Protein AF-A0A925ZJ67-F1 (afdb_monomer)

pLDDT: mean 82.68, std 19.21, range [40.62, 98.25]

Foldseek 3Di:
DDDDDDQAWKKAFQQDDDPPGDPDGVVVVQADRVDIWGFPDWDDDPPDPWIWTFTQHPVRDTDTHTCVRIDTDDPPDDPPPDDDDDDDDD

Structure (mmCIF, N/CA/C/O backbone):
data_AF-A0A925ZJ67-F1
#
_entry.id   AF-A0A925ZJ67-F1
#
loop_
_atom_site.group_PDB
_atom_site.id
_atom_site.type_symbol
_atom_site.label_atom_id
_atom_site.label_alt_id
_atom_site.label_comp_id
_atom_site.label_asym_id
_atom_site.label_entity_id
_atom_site.label_seq_id
_atom_site.pdbx_PDB_ins_code
_atom_site.Cartn_x
_atom_site.Cartn_y
_atom_site.Cartn_z
_atom_site.occupancy
_atom_site.B_iso_or_equiv
_atom_site.auth_seq_id
_atom_site.auth_comp_id
_atom_site.auth_asym_id
_atom_site.auth_atom_id
_atom_site.pdbx_PDB_model_num
ATOM 1 N N . MET A 1 1 ? -10.438 -11.861 -18.586 1.00 52.09 1 MET A N 1
ATOM 2 C CA . MET A 1 1 ? -9.660 -12.124 -17.358 1.00 52.09 1 MET A CA 1
ATOM 3 C C . MET A 1 1 ? -10.484 -11.630 -16.182 1.00 52.09 1 MET A C 1
ATOM 5 O O . MET A 1 1 ? -10.760 -10.442 -16.124 1.00 52.09 1 MET A O 1
ATOM 9 N N . SER A 1 2 ? -10.971 -12.526 -15.325 1.00 48.59 2 SER A N 1
ATOM 10 C CA . SER A 1 2 ? -11.724 -12.154 -14.121 1.00 48.59 2 SER A CA 1
ATOM 11 C C . SER A 1 2 ? -10.788 -12.206 -12.917 1.00 48.59 2 SER A C 1
ATOM 13 O O . SER A 1 2 ? -10.269 -13.272 -12.594 1.00 48.59 2 SER A O 1
ATOM 15 N N . ILE A 1 3 ? -10.564 -11.065 -12.271 1.00 64.06 3 ILE A N 1
ATOM 16 C CA . ILE A 1 3 ? -9.889 -10.988 -10.974 1.00 64.06 3 ILE A CA 1
ATOM 17 C C . ILE A 1 3 ? -10.970 -11.079 -9.888 1.00 64.06 3 ILE A C 1
ATOM 19 O O . ILE A 1 3 ? -11.918 -10.297 -9.890 1.00 64.06 3 ILE A O 1
ATOM 23 N N . PHE A 1 4 ? -10.843 -12.050 -8.983 1.00 60.91 4 PHE A N 1
ATOM 24 C CA . PHE A 1 4 ? -11.657 -12.136 -7.770 1.00 60.91 4 PHE A CA 1
ATOM 25 C C . PHE A 1 4 ? -10.877 -11.492 -6.625 1.00 60.91 4 PHE A C 1
ATOM 27 O O . PHE A 1 4 ? -9.807 -11.976 -6.258 1.00 60.91 4 PHE A O 1
ATOM 34 N N . ILE A 1 5 ? -11.403 -10.404 -6.067 1.00 69.56 5 ILE A N 1
ATOM 35 C CA . ILE A 1 5 ? -10.839 -9.755 -4.881 1.00 69.56 5 ILE A CA 1
ATOM 36 C C . ILE A 1 5 ? -11.799 -10.024 -3.735 1.00 69.56 5 ILE A C 1
ATOM 38 O O . ILE A 1 5 ? -12.999 -9.787 -3.856 1.00 69.56 5 ILE A O 1
ATOM 42 N N . ASN A 1 6 ? -11.271 -10.534 -2.623 1.00 72.12 6 ASN A N 1
ATOM 43 C CA . ASN A 1 6 ? -12.052 -10.665 -1.404 1.00 72.12 6 ASN A CA 1
ATOM 44 C C . ASN A 1 6 ? -12.524 -9.258 -0.982 1.00 72.12 6 ASN A C 1
ATOM 46 O O . ASN A 1 6 ? -11.665 -8.416 -0.718 1.00 72.12 6 ASN A O 1
ATOM 50 N N . PRO A 1 7 ? -13.842 -8.997 -0.879 1.00 76.69 7 PRO A N 1
ATOM 51 C CA . PRO A 1 7 ? -14.367 -7.667 -0.555 1.00 76.69 7 PRO A CA 1
ATOM 52 C C . PRO A 1 7 ? -13.933 -7.165 0.828 1.00 76.69 7 PRO A C 1
ATOM 54 O O . PRO A 1 7 ? -14.090 -5.996 1.138 1.00 76.69 7 PRO A O 1
ATOM 57 N N . ASN A 1 8 ? -13.377 -8.037 1.671 1.00 82.94 8 ASN A N 1
ATOM 58 C CA . ASN A 1 8 ? -12.870 -7.682 2.990 1.00 82.94 8 ASN A CA 1
ATOM 59 C C . ASN A 1 8 ? -11.338 -7.616 3.049 1.00 82.94 8 ASN A C 1
ATOM 61 O O . ASN A 1 8 ? -10.777 -7.591 4.149 1.00 82.94 8 ASN A O 1
ATOM 65 N N . LEU A 1 9 ? -1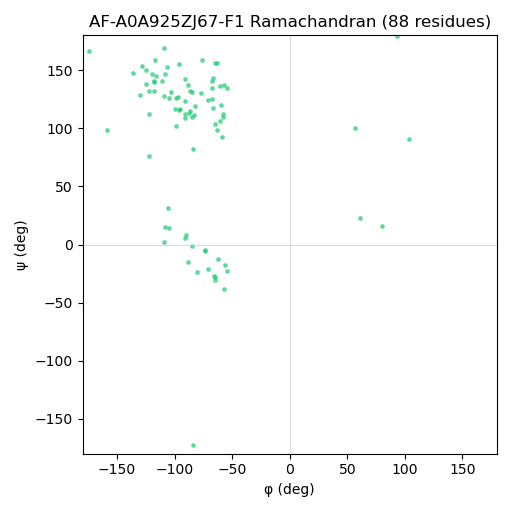0.641 -7.597 1.909 1.00 89.44 9 LEU A N 1
ATOM 66 C CA . LEU A 1 9 ? -9.184 -7.521 1.883 1.00 89.44 9 LEU A CA 1
ATOM 67 C C . LEU A 1 9 ? -8.707 -6.167 2.419 1.00 89.44 9 LEU A C 1
ATOM 69 O O . LEU A 1 9 ? -8.995 -5.116 1.854 1.00 89.44 9 LEU A O 1
ATOM 73 N N . HIS A 1 10 ? -7.960 -6.211 3.519 1.00 93.56 10 HIS A N 1
ATOM 74 C CA . HIS A 1 10 ? -7.297 -5.050 4.099 1.00 93.56 10 HIS A CA 1
ATOM 75 C C . HIS A 1 10 ? -5.789 -5.281 4.129 1.00 93.56 10 HIS A C 1
ATOM 77 O O . HIS A 1 10 ? -5.315 -6.403 4.335 1.00 93.56 10 HIS A O 1
ATOM 83 N N . VAL A 1 11 ? -5.034 -4.204 3.957 1.00 95.75 11 VAL A N 1
ATOM 84 C CA . VAL A 1 11 ? -3.572 -4.212 4.006 1.00 95.75 11 VAL A CA 1
ATOM 85 C C . VAL A 1 11 ? -3.052 -3.146 4.958 1.00 95.75 11 VAL A C 1
ATOM 87 O O . VAL A 1 11 ? -3.701 -2.129 5.182 1.00 95.75 11 VAL A O 1
ATOM 90 N N . ARG A 1 12 ? -1.860 -3.358 5.508 1.00 97.31 12 ARG A N 1
ATOM 91 C CA . ARG A 1 12 ? -1.075 -2.324 6.191 1.00 97.31 12 ARG A CA 1
ATOM 92 C C . ARG A 1 12 ? 0.100 -1.909 5.316 1.00 97.31 12 ARG A C 1
ATOM 94 O O . ARG A 1 12 ? 0.593 -2.714 4.518 1.00 97.31 12 ARG A O 1
ATOM 101 N N . ILE A 1 13 ? 0.553 -0.671 5.487 1.00 98.00 13 ILE A N 1
ATOM 102 C CA . ILE A 1 13 ? 1.725 -0.158 4.779 1.00 98.00 13 ILE A CA 1
ATOM 103 C C . ILE A 1 13 ? 2.998 -0.604 5.496 1.00 98.00 13 ILE A C 1
ATOM 105 O O . ILE A 1 13 ? 3.262 -0.246 6.641 1.00 98.00 13 ILE A O 1
ATOM 109 N N . GLU A 1 14 ? 3.812 -1.361 4.776 1.00 97.31 14 GLU A N 1
ATOM 110 C CA . GLU A 1 14 ? 5.184 -1.707 5.115 1.00 97.31 14 GLU A CA 1
ATOM 111 C C . GLU A 1 14 ? 6.063 -1.218 3.963 1.00 97.31 14 GLU A C 1
ATOM 113 O O . GLU A 1 14 ? 6.446 -1.975 3.070 1.00 97.31 14 GLU A O 1
ATOM 118 N N . GLU A 1 15 ? 6.286 0.099 3.933 1.00 97.50 15 GLU A N 1
ATOM 119 C CA . GLU A 1 15 ? 7.014 0.756 2.852 1.00 97.50 15 GLU A CA 1
ATOM 120 C C . GLU A 1 15 ? 8.419 0.160 2.708 1.00 97.50 15 GLU A C 1
ATOM 122 O O . GLU A 1 15 ? 9.274 0.327 3.579 1.00 97.50 15 GLU A O 1
ATOM 127 N N . MET A 1 16 ? 8.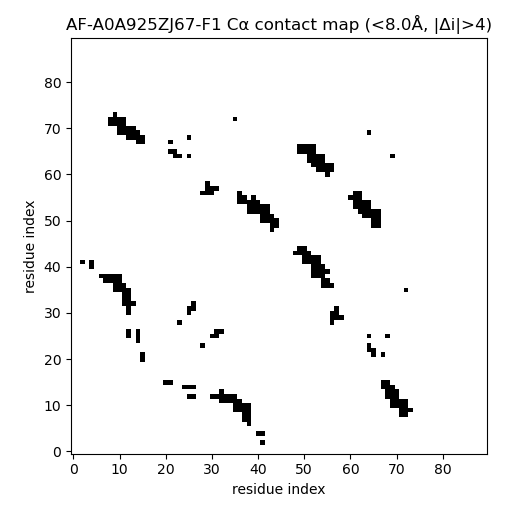645 -0.536 1.592 1.00 96.81 16 MET A N 1
ATOM 128 C CA . MET A 1 16 ? 9.978 -0.947 1.173 1.00 96.81 16 MET A CA 1
ATOM 129 C C . MET A 1 16 ? 10.898 0.271 1.026 1.00 96.81 16 MET A C 1
ATOM 131 O O . MET A 1 16 ? 10.503 1.286 0.457 1.00 96.81 16 MET A O 1
ATOM 135 N N . SER A 1 17 ? 12.129 0.139 1.513 1.00 94.00 17 SER A N 1
ATOM 136 C CA . SER A 1 17 ? 13.174 1.160 1.447 1.00 94.00 17 SER A CA 1
ATOM 137 C C . SER A 1 17 ? 14.289 0.777 0.462 1.00 94.00 17 SER A C 1
ATOM 139 O O . SER A 1 17 ? 14.363 -0.360 -0.009 1.00 94.00 17 SER A O 1
ATOM 141 N N . GLY A 1 18 ? 15.169 1.737 0.159 1.00 94.44 18 GLY A N 1
ATOM 142 C CA . GLY A 1 18 ? 16.322 1.557 -0.730 1.00 94.44 18 GLY A CA 1
ATOM 143 C C . GLY A 1 18 ? 16.050 1.924 -2.192 1.00 94.44 18 GLY A C 1
ATOM 144 O O . GLY A 1 18 ? 14.951 2.335 -2.554 1.00 94.44 18 GLY A O 1
ATOM 145 N N . GLU A 1 19 ? 17.069 1.783 -3.041 1.00 93.69 19 GLU A N 1
ATOM 146 C CA . GLU A 1 19 ? 17.021 2.197 -4.456 1.00 93.69 19 GLU A CA 1
ATOM 147 C C . GLU A 1 19 ? 16.029 1.385 -5.300 1.00 93.69 19 GLU A C 1
ATOM 149 O O . GLU A 1 19 ? 15.490 1.887 -6.280 1.00 93.69 19 GLU A O 1
ATOM 154 N N . SER A 1 20 ? 15.752 0.141 -4.903 1.00 92.50 20 SER A N 1
ATOM 155 C CA . SER A 1 20 ? 14.822 -0.757 -5.598 1.00 92.50 20 SER A CA 1
ATOM 156 C C . SER A 1 20 ? 13.377 -0.663 -5.094 1.00 92.50 20 SER A C 1
ATOM 158 O O . 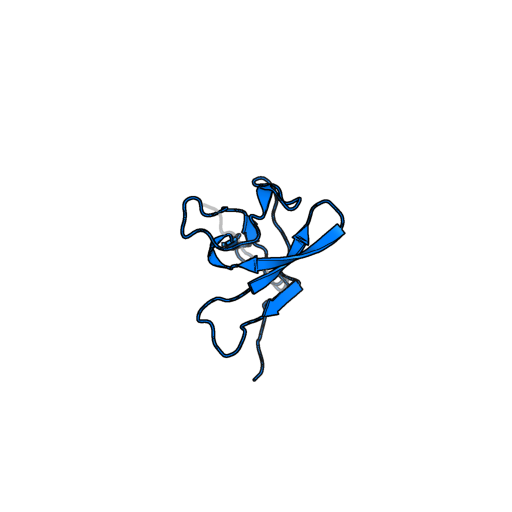SER A 1 20 ? 12.531 -1.470 -5.507 1.00 92.50 20 SER A O 1
ATOM 160 N N . ALA A 1 21 ? 13.095 0.27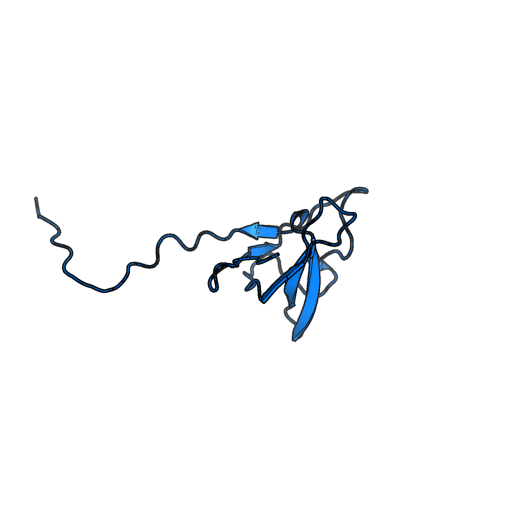4 -4.180 1.00 95.31 21 ALA A N 1
ATOM 161 C CA . ALA A 1 21 ? 11.747 0.538 -3.702 1.00 95.31 21 ALA A CA 1
ATOM 162 C C . ALA A 1 21 ? 10.900 1.135 -4.841 1.00 95.31 21 ALA A C 1
ATOM 164 O O . ALA A 1 21 ? 11.302 2.146 -5.429 1.00 95.31 21 ALA A O 1
ATOM 165 N N . PRO A 1 22 ? 9.740 0.534 -5.167 1.00 94.19 22 PRO A N 1
ATOM 166 C CA . PRO A 1 22 ? 8.873 1.082 -6.197 1.00 94.19 22 PRO A CA 1
ATOM 167 C C . PRO A 1 22 ? 8.356 2.470 -5.794 1.00 94.19 22 PRO A C 1
ATOM 169 O O . PRO A 1 22 ? 8.330 2.847 -4.623 1.00 94.19 22 PRO A O 1
ATOM 172 N N . ARG A 1 23 ? 7.985 3.272 -6.793 1.00 93.94 23 ARG A N 1
ATOM 173 C CA . ARG A 1 23 ? 7.341 4.572 -6.584 1.00 93.94 23 ARG A CA 1
ATOM 174 C C . ARG A 1 23 ? 5.869 4.468 -6.983 1.00 93.94 23 ARG A C 1
ATOM 176 O O . ARG A 1 23 ? 5.565 3.740 -7.927 1.00 93.94 23 ARG A O 1
ATOM 183 N N . PRO A 1 24 ? 4.969 5.205 -6.313 1.00 95.06 24 PRO A N 1
ATOM 184 C CA . PRO A 1 24 ? 5.214 6.181 -5.239 1.00 95.06 24 PRO A CA 1
ATOM 185 C C . PRO A 1 24 ? 5.529 5.540 -3.873 1.00 95.06 24 PRO A C 1
ATOM 187 O O . PRO A 1 24 ? 5.163 4.396 -3.630 1.00 95.06 24 PRO A O 1
ATOM 190 N N . LEU A 1 25 ? 6.182 6.301 -2.979 1.00 97.44 25 LEU A N 1
ATOM 191 C CA . LEU A 1 25 ? 6.412 5.898 -1.582 1.00 97.44 25 LEU A CA 1
ATOM 192 C C . LEU A 1 25 ? 5.166 6.228 -0.741 1.00 97.44 25 LEU A C 1
ATOM 194 O O . LEU A 1 25 ? 4.883 7.415 -0.547 1.00 97.44 25 LEU A O 1
ATOM 198 N N . PRO A 1 26 ? 4.408 5.231 -0.243 1.00 97.62 26 PRO A N 1
ATOM 199 C CA . PRO A 1 26 ? 3.115 5.476 0.395 1.00 97.62 26 PRO A CA 1
ATOM 200 C C . PRO A 1 26 ? 3.170 6.443 1.585 1.00 97.62 26 PRO A C 1
ATOM 202 O O . PRO A 1 26 ? 2.286 7.283 1.741 1.00 97.62 26 PRO A O 1
ATOM 205 N N . LEU A 1 27 ? 4.212 6.382 2.415 1.00 97.56 27 LEU A N 1
ATOM 206 C CA . LEU A 1 27 ? 4.320 7.206 3.626 1.00 97.56 27 LEU A CA 1
ATOM 207 C C . LEU A 1 27 ? 4.575 8.679 3.314 1.00 97.56 27 LEU A C 1
ATOM 209 O O . LEU A 1 27 ? 4.282 9.550 4.128 1.00 97.56 27 LEU A O 1
ATOM 213 N N . GLN A 1 28 ? 5.086 8.969 2.120 1.00 96.62 28 GLN A N 1
ATOM 214 C CA . GLN A 1 28 ? 5.223 10.331 1.601 1.00 96.62 28 GLN A CA 1
ATOM 215 C C . GLN A 1 28 ? 3.959 10.781 0.849 1.00 96.62 28 GLN A C 1
ATOM 217 O O . GLN A 1 28 ? 3.748 11.974 0.641 1.00 96.62 28 GLN A O 1
ATOM 222 N N . SER A 1 29 ? 3.087 9.833 0.504 1.00 96.25 29 SER A N 1
ATOM 223 C CA . SER A 1 29 ? 1.854 10.015 -0.267 1.00 96.25 29 SER A CA 1
ATOM 224 C C . SER A 1 29 ? 0.593 9.917 0.597 1.00 96.25 29 SER A C 1
ATOM 226 O O . SER A 1 29 ? -0.448 9.467 0.132 1.00 96.25 29 SER A O 1
ATOM 228 N N . GLY A 1 30 ? 0.664 10.325 1.868 1.00 97.19 30 GLY A N 1
ATOM 229 C CA . GLY A 1 30 ? -0.515 10.442 2.736 1.00 97.19 30 GLY A CA 1
ATOM 230 C C . GLY A 1 30 ? -1.017 9.132 3.348 1.00 97.19 30 GLY A C 1
ATOM 231 O O . GLY A 1 30 ? -2.142 9.097 3.843 1.00 97.19 30 GLY A O 1
ATOM 232 N N . PHE A 1 31 ? -0.215 8.065 3.332 1.00 98.25 31 PHE A N 1
ATOM 233 C CA . PHE A 1 31 ? -0.499 6.849 4.092 1.00 98.25 31 PHE A CA 1
ATOM 234 C C . PHE A 1 31 ? 0.238 6.828 5.437 1.00 98.25 31 PHE A C 1
ATOM 236 O O . PHE A 1 31 ? 1.310 7.410 5.593 1.00 98.25 31 PHE A O 1
ATOM 243 N N . SER A 1 32 ? -0.315 6.083 6.390 1.00 97.62 32 SER A N 1
ATOM 244 C CA . SER A 1 32 ? 0.199 5.914 7.749 1.00 97.62 32 SER A CA 1
ATOM 245 C C . SER A 1 32 ? 0.560 4.449 8.020 1.00 97.62 32 SER A C 1
ATOM 247 O O . SER A 1 32 ? -0.177 3.540 7.635 1.00 97.62 32 SER A O 1
ATOM 249 N N . LYS A 1 33 ? 1.674 4.203 8.727 1.00 95.31 33 LYS A N 1
ATOM 250 C CA . LYS A 1 33 ? 2.107 2.843 9.124 1.00 95.31 33 LYS A CA 1
ATOM 251 C C . LYS A 1 33 ? 1.145 2.163 10.102 1.00 95.31 33 LYS A C 1
ATOM 253 O O . LYS A 1 33 ? 1.006 0.944 10.065 1.00 95.31 33 LYS A O 1
ATOM 258 N N . ASP A 1 34 ? 0.469 2.950 10.937 1.00 94.06 34 ASP A N 1
ATOM 259 C CA . ASP A 1 34 ? -0.352 2.450 12.049 1.00 94.06 34 ASP A CA 1
ATOM 260 C C . ASP A 1 34 ? -1.817 2.194 11.659 1.00 94.06 34 ASP A C 1
ATOM 262 O O . ASP A 1 34 ? -2.664 1.928 12.511 1.00 94.06 34 ASP A O 1
ATOM 266 N N . LYS A 1 35 ? -2.137 2.290 10.363 1.00 95.38 35 LYS A N 1
ATOM 267 C CA . LYS A 1 35 ? -3.485 2.101 9.825 1.00 95.38 35 LYS A CA 1
ATOM 268 C C . LYS A 1 35 ? -3.556 0.915 8.877 1.00 95.38 35 LYS A C 1
ATOM 270 O O . LYS A 1 35 ? -2.570 0.475 8.283 1.00 95.38 35 LYS A O 1
ATOM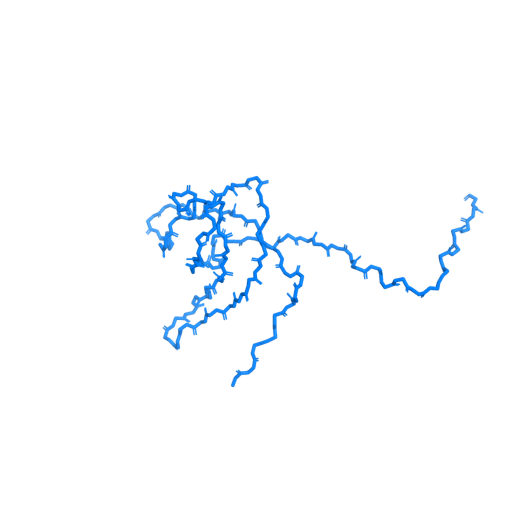 275 N N . THR A 1 36 ? -4.780 0.432 8.713 1.00 96.06 36 THR A N 1
ATOM 276 C CA . THR A 1 36 ? -5.133 -0.566 7.709 1.00 96.06 36 THR A CA 1
ATOM 277 C C . THR A 1 36 ? -6.001 0.075 6.641 1.00 96.06 36 THR A C 1
ATOM 279 O O . THR A 1 36 ? -6.903 0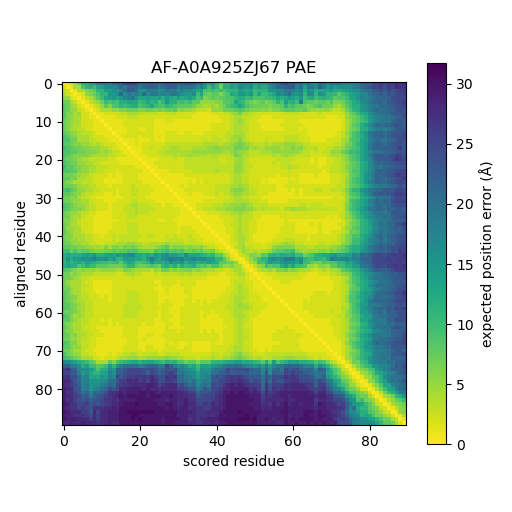.845 6.966 1.00 96.06 36 THR A O 1
ATOM 282 N N . TYR A 1 37 ? -5.772 -0.299 5.393 1.00 95.75 37 TYR A N 1
ATOM 283 C CA . TYR A 1 37 ? -6.435 0.247 4.222 1.00 95.75 37 TYR A CA 1
ATOM 284 C C . TYR A 1 37 ? -7.209 -0.856 3.515 1.00 95.75 37 TYR A C 1
ATOM 286 O O . TYR A 1 37 ? -6.687 -1.950 3.299 1.00 95.75 37 TYR A O 1
ATOM 294 N N . GLU A 1 38 ? -8.459 -0.566 3.175 1.00 93.94 38 GLU A N 1
ATOM 295 C CA . GLU A 1 38 ? -9.278 -1.422 2.324 1.00 93.94 38 GLU A CA 1
ATOM 296 C C . GLU A 1 38 ? -8.712 -1.431 0.899 1.00 93.94 38 GLU A C 1
ATOM 298 O O . GLU A 1 38 ? -8.364 -0.381 0.350 1.00 93.94 38 GLU A O 1
ATOM 303 N N . VAL A 1 39 ? -8.612 -2.619 0.304 1.00 94.12 39 VAL A N 1
ATOM 304 C CA . VAL A 1 39 ? -8.201 -2.771 -1.092 1.00 94.12 39 VAL A CA 1
ATOM 305 C C . VAL A 1 39 ? -9.424 -2.610 -1.985 1.00 94.12 39 VAL A C 1
ATOM 307 O O . VAL A 1 39 ? -10.276 -3.492 -2.042 1.00 94.12 39 VAL A O 1
ATOM 310 N N . LEU A 1 40 ? -9.482 -1.499 -2.718 1.00 92.94 40 LEU A N 1
ATOM 311 C CA . LEU A 1 40 ? -10.598 -1.174 -3.614 1.00 92.94 40 LEU A CA 1
ATOM 312 C C . LEU A 1 40 ? -10.499 -1.909 -4.956 1.00 92.94 40 LEU A C 1
ATOM 314 O O . LEU A 1 40 ? -11.491 -2.098 -5.654 1.00 92.94 40 LEU A O 1
ATOM 318 N N . GLY A 1 41 ? -9.286 -2.311 -5.333 1.00 91.00 41 GLY A N 1
ATOM 319 C CA . GLY A 1 41 ? -9.012 -2.987 -6.591 1.00 91.00 41 GLY A CA 1
ATOM 320 C C . GLY A 1 41 ? -7.563 -3.444 -6.696 1.00 91.00 41 GLY A C 1
ATOM 321 O O . 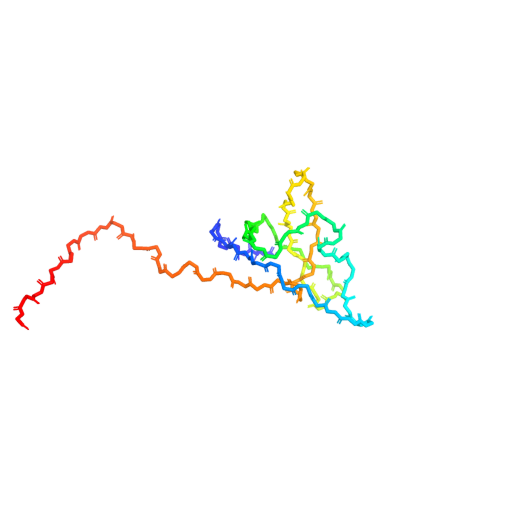GLY A 1 41 ? -6.704 -3.027 -5.918 1.00 91.00 41 GLY A O 1
ATOM 322 N N . ILE A 1 42 ? -7.294 -4.302 -7.676 1.00 90.44 42 ILE A N 1
ATOM 323 C CA . ILE A 1 42 ? -5.949 -4.758 -8.030 1.00 90.44 42 ILE A CA 1
ATOM 324 C C . ILE A 1 42 ? -5.792 -4.593 -9.536 1.00 90.44 42 ILE A C 1
ATOM 326 O O . ILE A 1 42 ? -6.639 -5.046 -10.307 1.00 90.44 42 ILE A O 1
ATOM 330 N N . HIS A 1 43 ? -4.710 -3.944 -9.943 1.00 87.19 43 HIS A N 1
ATOM 331 C CA . HIS A 1 43 ? -4.344 -3.743 -11.334 1.00 87.19 43 HIS A CA 1
ATOM 332 C C . HIS A 1 43 ? -2.955 -4.324 -11.596 1.00 87.19 43 HIS A C 1
ATOM 334 O O . HIS A 1 43 ? -2.008 -4.037 -10.869 1.00 87.19 43 HIS A O 1
ATOM 340 N N . THR A 1 44 ? -2.828 -5.102 -12.664 1.00 87.69 44 THR A N 1
ATOM 341 C CA . THR A 1 44 ? -1.540 -5.587 -13.164 1.00 87.69 44 THR A CA 1
ATOM 342 C C . THR A 1 44 ? -1.408 -5.113 -14.608 1.00 87.69 44 THR A C 1
ATOM 344 O O . THR A 1 44 ? -2.200 -5.553 -15.448 1.00 87.69 44 THR A O 1
ATOM 347 N N . PRO A 1 45 ? -0.475 -4.199 -14.919 1.00 81.56 45 PRO A N 1
ATOM 348 C CA . PRO A 1 45 ? -0.203 -3.835 -16.299 1.00 81.56 45 PRO A CA 1
ATOM 349 C C . PRO A 1 45 ? 0.432 -5.027 -17.024 1.00 81.56 45 PRO A C 1
ATOM 351 O O . PRO A 1 45 ? 1.262 -5.730 -16.452 1.00 81.56 45 PRO A O 1
ATOM 354 N N . SER A 1 46 ? 0.046 -5.253 -18.283 1.00 71.56 46 SER A N 1
ATOM 355 C CA . SER A 1 46 ? 0.358 -6.473 -19.051 1.00 71.56 46 SER A CA 1
ATOM 356 C C . SER A 1 46 ? 1.849 -6.813 -19.186 1.00 71.56 46 SER A C 1
ATOM 358 O O . SER A 1 46 ? 2.179 -7.948 -19.513 1.00 71.56 46 SER A O 1
ATOM 360 N N . GLU A 1 47 ? 2.741 -5.853 -18.940 1.00 72.25 47 GLU A N 1
ATOM 361 C CA . GLU A 1 47 ? 4.193 -5.995 -19.104 1.00 72.25 47 GLU A CA 1
ATOM 362 C C . GLU A 1 47 ? 4.966 -6.037 -17.774 1.00 72.25 47 GLU A C 1
ATOM 364 O O . GLU A 1 47 ? 6.192 -6.124 -17.780 1.00 72.25 47 GLU A O 1
ATOM 369 N N . SER A 1 48 ? 4.282 -5.994 -16.625 1.00 75.00 48 SER A N 1
ATOM 370 C CA . SER A 1 48 ? 4.930 -6.014 -15.309 1.00 75.00 48 SER A CA 1
ATOM 371 C C . SER A 1 48 ? 4.526 -7.232 -14.486 1.00 75.00 48 SER A C 1
ATOM 373 O O . SER A 1 48 ? 3.357 -7.605 -14.423 1.00 75.00 48 SER A O 1
ATOM 375 N N . ALA A 1 49 ? 5.499 -7.816 -13.782 1.00 79.00 49 ALA A N 1
ATOM 376 C CA . ALA A 1 49 ? 5.248 -8.815 -12.741 1.00 79.00 49 ALA A CA 1
ATOM 377 C C . ALA A 1 49 ? 4.680 -8.194 -11.445 1.00 79.00 49 ALA A C 1
ATOM 379 O O . ALA A 1 49 ? 4.370 -8.910 -10.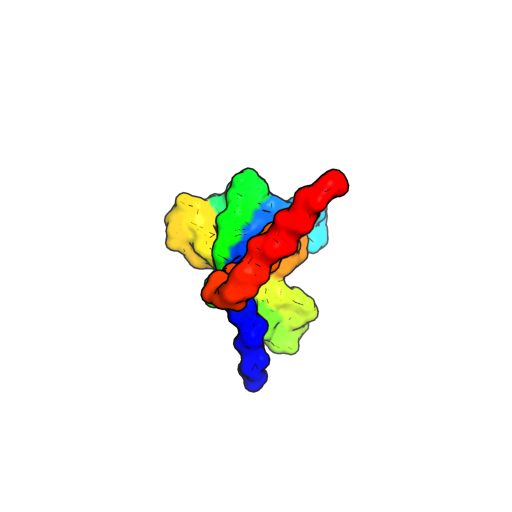494 1.00 79.00 49 ALA A O 1
ATOM 380 N N . GLU A 1 50 ? 4.579 -6.865 -11.382 1.00 86.31 50 GLU A N 1
ATOM 381 C CA . GLU A 1 50 ? 4.102 -6.128 -10.218 1.00 86.31 50 GLU A CA 1
ATOM 382 C C . GLU A 1 50 ? 2.581 -5.953 -10.235 1.00 86.31 50 GLU A C 1
ATOM 384 O O . GLU A 1 50 ? 1.977 -5.618 -11.256 1.00 86.31 50 GLU A O 1
ATOM 389 N N . ALA A 1 51 ? 1.960 -6.149 -9.073 1.00 90.31 51 ALA A N 1
ATOM 390 C CA . ALA A 1 51 ? 0.549 -5.864 -8.872 1.00 90.31 51 ALA A CA 1
ATOM 391 C C . ALA A 1 51 ? 0.403 -4.553 -8.096 1.00 90.31 51 ALA A C 1
ATOM 393 O O . ALA A 1 51 ? 1.010 -4.368 -7.041 1.00 90.31 51 ALA A O 1
ATOM 394 N N . PHE A 1 52 ? -0.444 -3.659 -8.588 1.00 93.19 52 PHE A N 1
ATOM 395 C CA . PHE A 1 52 ? -0.794 -2.419 -7.912 1.00 93.19 52 PHE A CA 1
ATOM 396 C C . PHE A 1 52 ? -2.121 -2.591 -7.185 1.00 93.19 52 PHE A C 1
ATOM 398 O O . PHE A 1 52 ? -3.128 -2.967 -7.785 1.00 93.19 52 PHE A O 1
ATOM 405 N N . LEU A 1 53 ? -2.125 -2.296 -5.890 1.00 94.25 53 LEU A N 1
ATOM 406 C CA . LEU A 1 53 ? -3.334 -2.180 -5.089 1.00 94.25 53 LEU A CA 1
ATOM 407 C C . LEU A 1 53 ? -3.887 -0.764 -5.239 1.00 94.25 53 LEU A C 1
ATOM 409 O O . LEU A 1 53 ? -3.152 0.212 -5.087 1.00 94.25 53 LEU A O 1
ATOM 413 N N . ILE A 1 54 ? -5.182 -0.658 -5.518 1.00 95.06 54 ILE A N 1
ATOM 414 C CA . ILE A 1 54 ? -5.895 0.618 -5.539 1.00 95.06 54 ILE A CA 1
ATOM 415 C C . ILE A 1 54 ? -6.369 0.893 -4.116 1.00 95.06 54 ILE A C 1
ATOM 417 O O . ILE A 1 54 ? -7.214 0.164 -3.589 1.00 95.06 54 ILE A O 1
ATOM 421 N N . LEU A 1 55 ? -5.805 1.924 -3.494 1.00 96.19 55 LEU A N 1
ATOM 422 C CA . LEU A 1 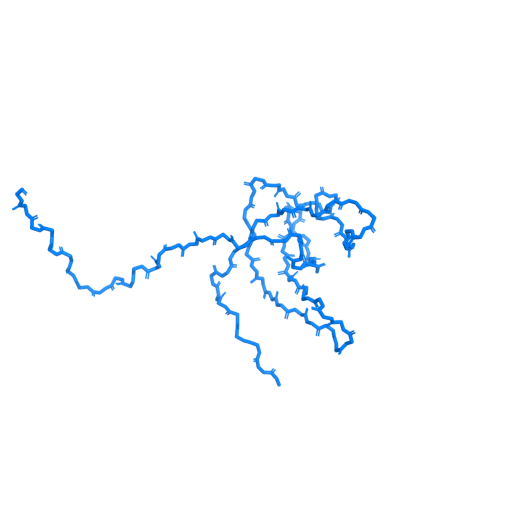55 ? -6.062 2.297 -2.105 1.00 96.19 55 LEU A CA 1
ATOM 423 C C . LEU A 1 55 ? -6.516 3.756 -2.022 1.00 96.19 55 LEU A C 1
ATOM 425 O O . LEU A 1 55 ? -6.082 4.595 -2.812 1.00 96.19 55 LEU A O 1
ATOM 429 N N . ARG A 1 56 ? -7.338 4.062 -1.017 1.00 97.56 56 ARG A N 1
ATOM 430 C CA . ARG A 1 56 ? -7.617 5.435 -0.581 1.00 97.56 56 ARG A CA 1
ATOM 431 C C . ARG A 1 56 ? -6.716 5.772 0.606 1.00 97.56 56 ARG A C 1
ATOM 433 O O . ARG A 1 56 ? -6.707 5.016 1.576 1.00 97.56 56 ARG A O 1
ATOM 440 N N . ASN A 1 57 ? -5.975 6.873 0.534 1.00 97.75 57 ASN A N 1
ATOM 441 C CA . ASN A 1 57 ? -5.090 7.316 1.616 1.00 97.75 57 ASN A CA 1
ATOM 442 C C . ASN A 1 57 ? -5.838 8.131 2.695 1.00 97.75 57 ASN A C 1
ATOM 444 O O . ASN A 1 57 ? -7.061 8.263 2.660 1.00 97.75 57 ASN A O 1
ATOM 448 N N . ASP A 1 58 ? -5.107 8.709 3.652 1.00 97.81 58 ASP A N 1
ATOM 449 C CA . ASP A 1 58 ? -5.692 9.482 4.759 1.00 97.81 58 ASP A CA 1
ATOM 450 C C . ASP A 1 58 ? -6.218 10.872 4.341 1.00 97.81 58 ASP A C 1
ATOM 452 O O . ASP A 1 58 ? -6.801 11.576 5.163 1.00 97.81 58 ASP A O 1
ATOM 456 N N . ARG A 1 59 ? -5.994 11.278 3.086 1.00 97.81 59 ARG A N 1
ATOM 457 C CA . ARG A 1 59 ? -6.426 12.554 2.490 1.00 97.81 59 ARG A CA 1
ATOM 458 C C . ARG A 1 59 ? -7.558 12.373 1.474 1.00 97.81 59 ARG A C 1
ATOM 460 O O . ARG A 1 59 ? -7.804 13.271 0.678 1.00 97.81 59 ARG A O 1
ATOM 467 N N . ASP A 1 60 ? -8.202 11.207 1.474 1.00 97.56 60 ASP A N 1
ATOM 468 C CA . ASP A 1 60 ? -9.237 10.814 0.511 1.00 97.56 60 ASP A CA 1
ATOM 469 C C . ASP A 1 60 ? -8.766 10.759 -0.959 1.00 97.56 60 ASP A C 1
ATOM 471 O O . ASP A 1 60 ? -9.572 10.789 -1.889 1.00 97.56 60 ASP A O 1
ATOM 475 N N . GLU A 1 61 ? -7.461 10.609 -1.196 1.00 98.00 61 GLU A N 1
ATOM 476 C CA . GLU A 1 61 ? -6.886 10.471 -2.537 1.00 98.00 61 GLU A CA 1
ATOM 477 C C . GLU A 1 61 ? -6.806 8.994 -2.951 1.00 98.00 61 GLU A C 1
ATOM 479 O O . GLU A 1 61 ? -6.465 8.125 -2.142 1.00 98.00 61 GLU A O 1
ATOM 484 N N . LEU A 1 62 ? -7.059 8.710 -4.233 1.00 97.19 62 LEU A N 1
ATOM 485 C CA . LEU A 1 62 ? -6.868 7.385 -4.829 1.00 97.19 62 LEU A CA 1
ATOM 486 C C . LEU A 1 62 ? -5.430 7.201 -5.311 1.00 97.19 62 LEU A C 1
ATOM 488 O O . LEU A 1 62 ? -4.901 8.032 -6.048 1.00 97.19 62 LEU A O 1
ATOM 492 N N . TRP A 1 63 ? -4.831 6.068 -4.956 1.00 97.56 63 TRP A N 1
ATOM 493 C CA . TRP A 1 63 ? -3.453 5.738 -5.300 1.00 97.56 63 TRP A CA 1
ATOM 494 C C . TRP A 1 63 ? -3.305 4.296 -5.776 1.00 97.56 63 TRP A C 1
ATOM 496 O O . TRP A 1 63 ? -3.974 3.387 -5.286 1.00 97.56 63 TRP A O 1
ATOM 506 N N . PHE A 1 64 ? -2.362 4.098 -6.697 1.00 95.25 64 PHE A N 1
ATOM 507 C CA . PHE A 1 64 ? -1.890 2.791 -7.144 1.00 95.25 64 PHE A CA 1
ATOM 508 C C . PHE A 1 64 ? -0.597 2.480 -6.395 1.00 95.25 64 PHE A C 1
ATOM 510 O O . PHE A 1 64 ? 0.458 3.033 -6.701 1.00 95.25 64 PHE A O 1
ATOM 517 N N . ILE A 1 65 ? -0.686 1.629 -5.379 1.00 96.94 65 ILE A N 1
ATOM 518 C CA . ILE A 1 65 ? 0.444 1.278 -4.521 1.00 96.94 65 ILE A CA 1
ATOM 519 C C . ILE A 1 65 ? 0.937 -0.114 -4.888 1.00 96.94 65 ILE A C 1
ATOM 521 O O . ILE A 1 65 ? 0.165 -1.070 -4.890 1.00 96.94 65 ILE A O 1
ATOM 525 N N . SER A 1 66 ? 2.232 -0.237 -5.178 1.00 95.62 66 SER A N 1
ATOM 526 C CA . SER A 1 66 ? 2.852 -1.543 -5.405 1.00 95.62 66 SER A CA 1
ATOM 527 C C . SER A 1 66 ? 2.591 -2.484 -4.226 1.00 95.62 66 SER A C 1
ATOM 529 O O . SER A 1 66 ? 2.801 -2.123 -3.062 1.00 95.62 66 SER A O 1
ATOM 531 N N . ASN A 1 67 ? 2.215 -3.728 -4.530 1.00 94.75 67 ASN A N 1
ATOM 532 C CA . ASN A 1 67 ? 2.021 -4.788 -3.545 1.00 94.75 67 ASN A CA 1
ATOM 533 C C . ASN A 1 67 ? 3.259 -5.012 -2.661 1.00 94.75 67 ASN A C 1
ATOM 535 O O . ASN A 1 67 ? 3.130 -5.501 -1.539 1.00 94.75 67 ASN A O 1
ATOM 539 N N . ARG A 1 68 ? 4.454 -4.627 -3.125 1.00 95.69 68 ARG A N 1
ATOM 540 C CA . ARG A 1 68 ? 5.706 -4.752 -2.366 1.00 95.69 68 ARG A CA 1
ATOM 541 C C . ARG A 1 68 ? 5.723 -3.875 -1.112 1.00 95.69 68 ARG A C 1
ATOM 543 O O . ARG A 1 68 ? 6.349 -4.277 -0.129 1.00 95.69 68 ARG A O 1
ATOM 550 N N . HIS A 1 69 ? 4.989 -2.758 -1.103 1.00 97.69 69 HIS A N 1
ATOM 551 C CA . HIS A 1 69 ? 4.811 -1.903 0.079 1.00 97.69 69 HIS A CA 1
ATOM 552 C C . HIS A 1 69 ? 3.689 -2.364 1.019 1.00 97.69 69 HIS A C 1
ATOM 554 O O . HIS A 1 69 ? 3.443 -1.716 2.036 1.00 97.69 69 HIS A O 1
ATOM 560 N N . CYS A 1 70 ? 2.966 -3.437 0.696 1.00 96.44 70 CYS A N 1
ATOM 561 C CA . CYS A 1 70 ? 1.769 -3.831 1.431 1.00 96.44 70 CYS A CA 1
ATOM 562 C C . CYS A 1 70 ? 1.947 -5.192 2.100 1.00 96.44 70 CYS A C 1
ATOM 564 O O . CYS A 1 70 ? 2.586 -6.106 1.570 1.00 96.44 70 CYS A O 1
ATOM 566 N N . ARG A 1 71 ? 1.347 -5.347 3.279 1.00 95.38 71 ARG A N 1
ATOM 567 C CA . ARG A 1 71 ? 1.178 -6.645 3.941 1.00 95.38 71 ARG A CA 1
ATOM 568 C C . ARG A 1 71 ? -0.287 -6.865 4.240 1.00 95.38 71 ARG A C 1
ATOM 570 O O . ARG A 1 71 ? -0.966 -5.940 4.683 1.00 95.38 71 ARG A O 1
ATOM 577 N N . ILE A 1 72 ? -0.754 -8.085 4.001 1.00 93.25 72 ILE A N 1
ATOM 578 C CA . ILE A 1 72 ? -2.112 -8.487 4.359 1.00 93.25 72 ILE A CA 1
ATOM 579 C C . ILE A 1 72 ? -2.268 -8.346 5.870 1.00 93.25 72 ILE A C 1
ATOM 581 O O . ILE A 1 72 ? -1.373 -8.696 6.642 1.00 93.25 72 ILE A O 1
ATOM 585 N N . VAL A 1 73 ? -3.406 -7.796 6.273 1.00 90.38 73 VAL A N 1
ATOM 586 C CA . VAL A 1 73 ? -3.842 -7.836 7.661 1.00 90.38 73 VAL A CA 1
ATOM 587 C C . VAL A 1 73 ? -4.793 -9.011 7.778 1.00 90.38 73 VAL A C 1
ATOM 589 O O . VAL A 1 73 ? -5.855 -9.015 7.152 1.00 90.38 73 VAL A O 1
ATOM 592 N N . ASP A 1 74 ? -4.412 -10.008 8.569 1.00 73.88 74 ASP A N 1
ATOM 593 C CA . ASP A 1 74 ? -5.289 -11.133 8.860 1.00 73.88 74 ASP A CA 1
ATOM 594 C C . ASP A 1 74 ? -6.512 -10.640 9.639 1.00 73.88 74 ASP A C 1
ATOM 596 O O . ASP A 1 74 ? -6.467 -10.413 10.848 1.00 73.88 74 ASP A O 1
ATOM 600 N N . LYS A 1 75 ? -7.650 -10.524 8.954 1.00 60.50 75 LYS A N 1
ATOM 601 C CA . LYS A 1 75 ? -8.948 -10.718 9.602 1.00 60.50 75 LYS A CA 1
ATOM 602 C C . LYS A 1 75 ? -9.225 -12.226 9.620 1.00 60.50 75 LYS A C 1
ATOM 604 O O . LYS A 1 75 ? -9.902 -12.748 8.739 1.00 60.50 75 LYS A O 1
ATOM 609 N N . LEU A 1 76 ? -8.668 -12.943 10.597 1.00 49.03 76 LEU A N 1
ATOM 610 C CA . LEU A 1 76 ? -9.052 -14.334 10.887 1.00 49.03 76 LEU A CA 1
ATOM 611 C C . LEU A 1 76 ? -10.515 -14.406 11.382 1.00 49.03 76 LEU A C 1
ATOM 613 O O . LEU A 1 76 ? -11.042 -13.437 11.928 1.00 49.03 76 LEU A O 1
ATOM 617 N N . PRO A 1 77 ? -11.160 -15.574 11.230 1.00 44.09 77 PRO A N 1
ATOM 618 C CA . PRO A 1 77 ? -12.242 -15.810 10.281 1.00 44.09 77 PRO A CA 1
ATOM 619 C C . PRO A 1 77 ? -13.525 -15.026 10.597 1.00 44.09 77 PRO A C 1
ATOM 621 O O . PRO A 1 77 ? -13.963 -14.927 11.745 1.00 44.09 77 PRO A O 1
ATOM 624 N N . THR A 1 78 ? -14.219 -14.568 9.555 1.00 47.38 78 THR A N 1
ATOM 625 C CA . THR A 1 78 ? -15.634 -14.210 9.679 1.00 47.38 78 THR A CA 1
ATOM 626 C C . THR A 1 78 ? -16.407 -15.477 10.047 1.00 47.38 78 THR A C 1
ATOM 628 O O . THR A 1 78 ? -16.711 -16.307 9.194 1.00 47.38 78 THR A O 1
ATOM 631 N N . ILE A 1 79 ? -16.699 -15.654 11.337 1.00 52.25 79 ILE A N 1
ATOM 632 C CA . ILE A 1 79 ? -17.651 -16.660 11.801 1.00 52.25 79 ILE A CA 1
ATOM 633 C C . ILE A 1 79 ? -18.980 -16.295 11.143 1.00 52.25 79 ILE A C 1
ATOM 635 O O . ILE A 1 79 ? -19.621 -15.312 11.523 1.00 52.25 79 ILE A O 1
ATOM 639 N N . HIS A 1 80 ? -19.399 -17.071 10.144 1.00 48.41 80 HIS A N 1
ATOM 640 C CA . HIS A 1 80 ? -20.781 -17.031 9.700 1.00 48.41 80 HIS A CA 1
ATOM 641 C C . HIS A 1 80 ? -21.637 -17.366 10.922 1.00 48.41 80 HIS A C 1
ATOM 643 O O . HIS A 1 80 ? -21.617 -18.488 11.428 1.00 48.41 80 HIS A O 1
ATOM 649 N N . ARG A 1 81 ? -22.358 -16.364 11.440 1.00 47.75 81 ARG A N 1
ATOM 650 C CA . ARG A 1 81 ? -23.436 -16.569 12.405 1.00 47.75 81 ARG A CA 1
ATOM 651 C C . ARG A 1 81 ? -24.466 -17.471 11.739 1.00 47.75 81 ARG A C 1
ATOM 653 O O . ARG A 1 81 ? -25.333 -16.976 11.040 1.00 47.75 81 ARG A O 1
ATOM 660 N N . ASN A 1 82 ? -24.336 -18.775 11.945 1.00 50.78 82 ASN A N 1
ATOM 661 C CA . ASN A 1 82 ? -25.439 -19.722 11.947 1.00 50.78 82 ASN A CA 1
ATOM 662 C C . ASN A 1 82 ? -25.035 -20.985 12.719 1.00 50.78 82 ASN A C 1
ATOM 664 O O . ASN A 1 82 ? -24.412 -21.891 12.183 1.00 50.78 82 ASN A O 1
ATOM 668 N N . GLY A 1 83 ? -25.457 -21.036 13.990 1.00 51.72 83 GLY A N 1
ATOM 669 C CA . GLY A 1 83 ? -25.748 -22.293 14.684 1.00 51.72 83 GLY A CA 1
ATOM 670 C C . GLY A 1 83 ? -24.717 -22.815 15.692 1.00 51.72 83 GLY A C 1
ATOM 671 O O . GLY A 1 83 ? -23.914 -23.670 15.364 1.00 51.72 83 GLY A O 1
ATOM 672 N N . LYS A 1 84 ? -24.882 -22.404 16.960 1.00 42.84 84 LYS A N 1
ATOM 673 C CA . LYS A 1 84 ? -24.511 -23.119 18.205 1.00 42.84 84 LYS A CA 1
ATOM 674 C C . LYS A 1 84 ? -23.043 -23.554 18.377 1.00 42.84 84 LYS A C 1
ATOM 676 O O . LYS A 1 84 ? -22.655 -24.657 18.014 1.00 42.84 84 LYS A O 1
ATOM 681 N N . VAL A 1 85 ? -22.294 -22.768 19.152 1.00 47.94 85 VAL A N 1
ATOM 682 C CA . VAL A 1 85 ? -21.105 -23.256 19.868 1.00 47.94 85 VAL A CA 1
ATOM 683 C C . VAL A 1 85 ? -21.558 -23.828 21.216 1.00 47.94 85 VAL A C 1
ATOM 685 O O . VAL A 1 85 ? -22.067 -23.093 22.060 1.00 47.94 85 VAL A O 1
ATOM 688 N N . LYS A 1 86 ? -21.398 -25.140 21.426 1.00 46.03 86 LYS A N 1
ATOM 689 C CA . LYS A 1 86 ? -21.388 -25.737 22.770 1.00 46.03 86 LYS A CA 1
ATOM 690 C C . LYS A 1 86 ? -19.940 -25.762 23.246 1.00 46.03 86 LYS A C 1
ATOM 692 O O . LYS A 1 86 ? -19.145 -26.522 22.704 1.00 46.03 86 LYS A O 1
ATOM 697 N N . VAL A 1 87 ? -19.616 -24.963 24.258 1.00 48.88 87 VAL A N 1
ATOM 698 C CA . VAL A 1 87 ? -18.369 -25.130 25.010 1.00 48.88 87 VAL A CA 1
ATOM 699 C C . VAL A 1 87 ? -18.687 -26.068 26.169 1.00 48.88 87 VAL A C 1
ATOM 701 O O . VAL A 1 87 ? -19.463 -25.725 27.060 1.00 48.88 87 VAL A O 1
ATOM 704 N N . GLY A 1 88 ? -18.177 -27.295 26.090 1.00 41.06 88 GLY A N 1
ATOM 705 C CA . GLY A 1 88 ? -18.239 -28.255 27.183 1.00 41.06 88 GLY A CA 1
ATOM 706 C C . GLY A 1 88 ? -17.304 -27.812 28.301 1.00 41.06 88 GLY A C 1
ATOM 707 O O . GLY A 1 88 ? -16.123 -27.581 28.063 1.00 41.06 88 GLY A O 1
ATOM 708 N N . ALA A 1 89 ? -17.857 -27.676 29.501 1.00 42.94 89 ALA A N 1
ATOM 709 C CA . ALA A 1 89 ? -17.108 -27.491 30.730 1.00 42.94 89 ALA A CA 1
ATOM 710 C C . ALA A 1 89 ? -16.500 -28.824 31.191 1.00 42.94 89 ALA A C 1
ATOM 712 O O . ALA A 1 89 ? -17.231 -29.811 31.313 1.00 42.94 89 ALA A O 1
ATOM 713 N N . LYS A 1 90 ? -15.203 -28.826 31.499 1.00 40.62 90 LYS A N 1
ATOM 714 C CA . LYS A 1 90 ? -14.639 -29.227 32.798 1.00 40.62 90 LYS A CA 1
ATOM 715 C C . LYS A 1 90 ? -13.142 -28.957 32.824 1.00 40.62 90 LYS A C 1
ATOM 717 O O . LYS A 1 90 ? -12.480 -29.296 31.822 1.00 40.62 90 LYS A O 1
#

Nearest PDB structures (foldseek):
  8p5d-assembly1_SE0  TM=5.331E-01  e=6.753E-02  Spraguea lophii 42_110
  6th6-assembly1_Af  TM=6.271E-01  e=1.622E-01  Thermococcus kodakarensis KOD1
  7zai-assembly1_E  TM=6.271E-01  e=1.622E-01  Pyrococcus abyssi GE5
  8ip9-assembly1_ja  TM=5.174E-01  e=1.284E-01  Triticum aestivum
  6tmf-assembly1_F  TM=6.293E-01  e=3.269E-01  Thermococcus celer Vu 13 = JCM 8558

Secondary structure (DSSP, 8-state):
-PPP--TT-EEEE----STT--SS-GGGTT--TT-EEE--EEE--TT-SPPEEEEE-TTS-EEEEEGGGEEE----------S-------

Sequence (90 aa):
MSIFINPNLHVRIEEMSGESAPRPLPLQSGFSKDKTYEVLGIHTPSESAEAFLILRNDRDELWFISNRHCRIVDKLPTIHRNGKVKVGAK

Radius of gyration: 17.13 Å; Cα contacts (8 Å, |Δi|>4): 135; chains: 1; bounding box: 43×42×52 Å

Mean predicted aligned error: 9.25 Å

Solvent-accessible surface area (backbone atoms only — not comparable to full-atom values): 5926 Å² total; per-residue (Å²): 138,87,85,86,72,64,93,80,43,33,29,28,51,49,72,57,73,69,91,86,34,72,80,68,56,50,71,82,63,50,38,55,68,94,43,74,37,60,55,79,44,77,47,61,58,96,90,50,98,56,46,25,35,31,35,61,36,80,77,77,44,82,42,70,38,53,49,77,28,46,39,80,51,85,76,75,76,84,76,75,91,75,81,84,88,81,82,81,87,129